Protein AF-A0A1T4ZEH7-F1 (afdb_monomer_lite)

Structure (mmCIF, N/CA/C/O backbone):
data_AF-A0A1T4ZEH7-F1
#
_entry.id   AF-A0A1T4ZEH7-F1
#
loop_
_atom_site.group_PDB
_atom_site.id
_atom_site.type_symbol
_atom_site.label_atom_id
_atom_site.label_alt_id
_atom_site.label_comp_id
_atom_site.label_asym_id
_atom_site.label_entity_id
_atom_site.label_seq_id
_atom_site.pdbx_PDB_ins_code
_atom_site.Cartn_x
_atom_site.Cartn_y
_atom_site.Cartn_z
_atom_site.occupancy
_atom_site.B_iso_or_equiv
_atom_site.auth_seq_id
_atom_site.auth_comp_id
_atom_site.auth_asym_id
_atom_site.auth_atom_id
_atom_site.pdbx_PDB_model_num
ATOM 1 N N . MET A 1 1 ? -5.061 2.176 12.930 1.00 71.94 1 MET A N 1
ATOM 2 C CA . MET A 1 1 ? -4.496 1.421 11.793 1.00 71.94 1 MET A CA 1
ATOM 3 C C . MET A 1 1 ? -4.812 -0.076 11.834 1.00 71.94 1 MET A C 1
ATOM 5 O O . MET A 1 1 ? -4.786 -0.666 12.905 1.00 71.94 1 MET A O 1
ATOM 9 N N . ASN A 1 2 ? -5.135 -0.679 10.682 1.00 88.06 2 ASN A N 1
ATOM 10 C CA . ASN A 1 2 ? -5.323 -2.129 10.515 1.00 88.06 2 ASN A CA 1
ATOM 11 C C . ASN A 1 2 ? -4.016 -2.761 10.004 1.00 88.06 2 ASN A C 1
ATOM 13 O O . ASN A 1 2 ? -3.520 -2.357 8.951 1.00 88.06 2 ASN A O 1
ATOM 17 N N . ASP A 1 3 ? -3.490 -3.759 10.717 1.00 91.38 3 ASP A N 1
ATOM 18 C CA . ASP A 1 3 ? -2.182 -4.367 10.432 1.00 91.38 3 ASP A CA 1
ATOM 19 C C . ASP A 1 3 ? -2.057 -4.900 9.000 1.00 91.38 3 ASP A C 1
ATOM 21 O O . ASP A 1 3 ? -1.031 -4.700 8.354 1.00 91.38 3 ASP A O 1
ATOM 25 N N . ALA A 1 4 ? -3.104 -5.527 8.455 1.00 93.81 4 ALA A N 1
ATOM 26 C CA . ALA A 1 4 ? -3.063 -6.081 7.102 1.00 93.81 4 ALA A CA 1
ATOM 27 C C . ALA A 1 4 ? -2.939 -4.985 6.028 1.00 93.81 4 ALA A C 1
ATOM 29 O O . ALA A 1 4 ? -2.212 -5.151 5.047 1.00 93.81 4 ALA A O 1
ATOM 30 N N . TYR A 1 5 ? -3.609 -3.849 6.233 1.00 96.00 5 TYR A N 1
ATOM 31 C CA . TYR A 1 5 ? -3.549 -2.705 5.321 1.00 96.00 5 TYR A CA 1
ATOM 32 C C . TYR A 1 5 ? -2.226 -1.949 5.448 1.00 96.00 5 TYR A C 1
ATOM 34 O O . TYR A 1 5 ? -1.680 -1.512 4.435 1.00 96.00 5 TYR A O 1
ATOM 42 N N . LEU A 1 6 ? -1.668 -1.848 6.659 1.00 95.44 6 LEU A N 1
ATOM 43 C CA . LEU A 1 6 ? -0.346 -1.257 6.864 1.00 95.44 6 LEU A CA 1
ATOM 44 C C . LEU A 1 6 ? 0.739 -2.104 6.186 1.00 95.44 6 LEU A C 1
ATOM 46 O O . LEU A 1 6 ? 1.597 -1.566 5.491 1.00 95.44 6 LEU A O 1
ATOM 50 N N . GLN A 1 7 ? 0.674 -3.431 6.312 1.00 96.62 7 GLN A N 1
ATOM 51 C CA . GLN A 1 7 ? 1.608 -4.328 5.624 1.00 96.62 7 GLN A CA 1
ATOM 52 C C . GLN A 1 7 ? 1.503 -4.210 4.098 1.00 96.62 7 GLN A C 1
ATOM 54 O O . GLN A 1 7 ? 2.526 -4.162 3.414 1.00 96.62 7 GLN A O 1
ATOM 59 N N . LEU A 1 8 ? 0.284 -4.110 3.554 1.00 96.12 8 LEU A N 1
ATOM 60 C CA . LEU A 1 8 ? 0.077 -3.872 2.124 1.00 96.12 8 LEU A CA 1
ATOM 61 C C . LEU A 1 8 ? 0.680 -2.530 1.684 1.00 96.12 8 LEU A C 1
ATOM 63 O O . LEU A 1 8 ? 1.404 -2.485 0.690 1.00 96.12 8 LEU A O 1
ATOM 67 N N . LEU A 1 9 ? 0.439 -1.460 2.444 1.00 96.81 9 LEU A N 1
ATOM 68 C CA . LEU A 1 9 ? 1.014 -0.141 2.188 1.00 96.81 9 LEU A CA 1
ATOM 69 C C . LEU A 1 9 ? 2.548 -0.193 2.152 1.00 96.81 9 LEU A C 1
ATOM 71 O O . LEU A 1 9 ? 3.151 0.240 1.172 1.00 96.81 9 LEU A O 1
ATOM 75 N N . LEU A 1 10 ? 3.186 -0.766 3.175 1.00 95.44 10 LEU A N 1
ATOM 76 C CA . LEU A 1 10 ? 4.647 -0.872 3.240 1.00 95.44 10 LEU A CA 1
ATOM 77 C C . LEU A 1 10 ? 5.212 -1.722 2.095 1.00 95.44 10 LEU A C 1
ATOM 79 O O . LEU A 1 10 ? 6.244 -1.371 1.521 1.00 95.44 10 LEU A O 1
ATOM 83 N N . LYS A 1 11 ? 4.517 -2.798 1.706 1.00 96.50 11 LYS A N 1
ATOM 84 C CA . LYS A 1 11 ? 4.892 -3.627 0.553 1.00 96.50 11 LYS A CA 1
ATOM 85 C C . LYS A 1 11 ? 4.837 -2.834 -0.758 1.00 96.50 11 LYS A C 1
ATOM 87 O O . LYS A 1 11 ? 5.766 -2.938 -1.555 1.00 96.50 11 LYS A O 1
ATOM 92 N N . ILE A 1 12 ? 3.796 -2.023 -0.966 1.00 95.94 12 ILE A N 1
ATOM 93 C CA . ILE A 1 12 ? 3.659 -1.154 -2.147 1.00 95.94 12 ILE A CA 1
ATOM 94 C C . ILE A 1 12 ? 4.762 -0.090 -2.169 1.00 95.94 12 ILE A C 1
ATOM 96 O O . ILE A 1 12 ? 5.432 0.074 -3.188 1.00 95.94 12 ILE A O 1
ATOM 100 N N . LEU A 1 13 ? 5.006 0.594 -1.047 1.00 95.25 13 LEU A N 1
ATOM 101 C CA . LEU A 1 13 ? 6.055 1.617 -0.945 1.00 95.25 13 LEU A CA 1
ATOM 102 C C . LEU A 1 13 ? 7.449 1.037 -1.213 1.00 95.25 13 LEU A C 1
ATOM 104 O O . LEU A 1 13 ? 8.239 1.636 -1.945 1.00 95.25 13 LEU A O 1
ATOM 108 N N . LYS A 1 14 ? 7.733 -0.154 -0.678 1.00 94.69 14 LYS A N 1
ATOM 109 C CA . LYS A 1 14 ? 8.973 -0.881 -0.955 1.00 94.69 14 LYS A CA 1
ATOM 110 C C . LY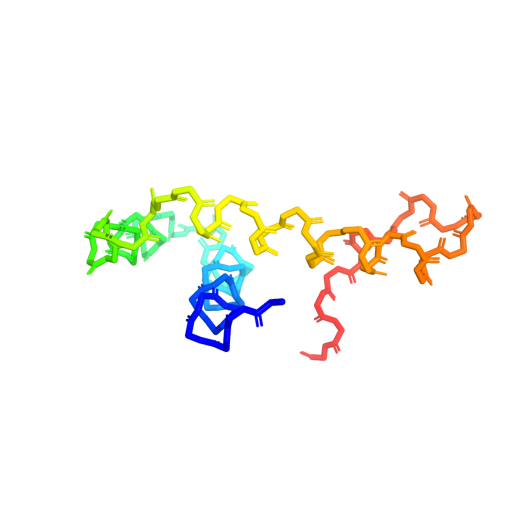S A 1 14 ? 9.094 -1.242 -2.436 1.00 94.69 14 LYS A C 1
ATOM 112 O O . LYS A 1 14 ? 10.133 -0.980 -3.035 1.00 94.69 14 LYS A O 1
ATOM 117 N N . ALA A 1 15 ? 8.032 -1.772 -3.045 1.00 94.56 15 ALA A N 1
ATOM 118 C CA . ALA A 1 15 ? 8.032 -2.117 -4.463 1.00 94.56 15 ALA A CA 1
ATOM 119 C C . ALA A 1 15 ? 8.325 -0.896 -5.348 1.00 94.56 15 ALA A C 1
ATOM 121 O O . ALA A 1 15 ? 9.135 -1.003 -6.265 1.00 94.56 15 ALA A O 1
ATOM 122 N N . ILE A 1 16 ? 7.742 0.268 -5.041 1.00 94.38 16 ILE A N 1
ATOM 123 C CA . ILE A 1 16 ? 8.029 1.533 -5.739 1.00 94.38 16 ILE A CA 1
ATOM 124 C C . ILE A 1 16 ? 9.503 1.931 -5.581 1.00 94.38 16 ILE A C 1
ATOM 126 O O . ILE A 1 16 ? 10.141 2.341 -6.550 1.00 94.38 16 ILE A O 1
ATOM 130 N N . ALA A 1 17 ? 10.058 1.812 -4.372 1.00 92.12 17 ALA A N 1
ATOM 131 C CA . ALA A 1 17 ? 11.437 2.200 -4.091 1.00 92.12 17 ALA A CA 1
ATOM 132 C C . ALA A 1 17 ? 12.474 1.298 -4.784 1.00 92.12 17 ALA A C 1
ATOM 134 O O . ALA A 1 17 ? 13.488 1.812 -5.264 1.00 92.12 17 ALA A O 1
ATOM 135 N N . GLU A 1 18 ? 12.219 -0.013 -4.835 1.00 93.81 18 GLU A N 1
ATOM 136 C CA . GLU A 1 18 ? 13.120 -1.027 -5.402 1.00 93.81 18 GLU A CA 1
ATOM 137 C C . GLU A 1 18 ? 12.969 -1.191 -6.922 1.00 93.81 18 GLU A C 1
ATOM 139 O O . GLU A 1 18 ? 13.928 -1.561 -7.591 1.00 93.81 18 GLU A O 1
ATOM 144 N N 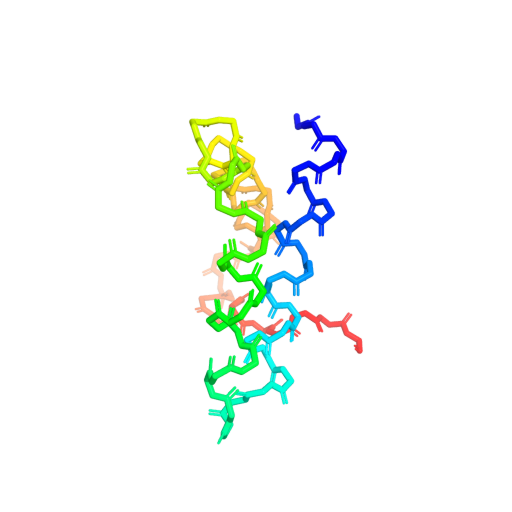. ASN A 1 19 ? 11.796 -0.889 -7.490 1.00 93.69 19 ASN A N 1
ATOM 145 C CA . ASN A 1 19 ? 11.492 -1.117 -8.908 1.00 93.69 19 ASN A CA 1
ATOM 146 C C . ASN A 1 19 ? 11.324 0.194 -9.689 1.00 93.69 19 ASN A C 1
ATOM 148 O O . ASN A 1 19 ? 10.425 0.312 -10.522 1.00 93.69 19 ASN A O 1
ATOM 152 N N . ARG A 1 20 ? 12.189 1.189 -9.447 1.00 88.31 20 ARG A N 1
ATOM 153 C CA . ARG A 1 20 ? 12.105 2.498 -10.130 1.00 88.31 20 ARG A CA 1
ATOM 154 C C . ARG A 1 20 ? 12.169 2.391 -11.654 1.00 88.31 20 ARG A C 1
ATOM 156 O O . ARG A 1 20 ? 11.470 3.130 -12.336 1.00 88.31 20 ARG A O 1
ATOM 163 N N . ASP A 1 21 ? 12.953 1.441 -12.160 1.00 92.31 21 ASP A N 1
ATOM 164 C CA . ASP A 1 21 ? 13.100 1.165 -13.595 1.00 92.31 21 ASP A CA 1
ATOM 165 C C . ASP A 1 21 ? 12.137 0.069 -14.096 1.00 92.31 21 ASP A C 1
ATOM 167 O O . ASP A 1 21 ? 12.146 -0.280 -15.274 1.00 92.31 21 ASP A O 1
ATOM 171 N N . ASN A 1 22 ? 11.301 -0.492 -13.212 1.00 92.06 22 ASN A N 1
ATOM 172 C CA . ASN A 1 22 ? 10.350 -1.560 -13.524 1.00 92.06 22 ASN A CA 1
ATOM 173 C C . ASN A 1 22 ? 8.966 -1.297 -12.890 1.00 92.06 22 ASN A C 1
ATOM 175 O O . ASN A 1 22 ? 8.540 -2.008 -11.972 1.00 92.06 22 ASN A O 1
ATOM 179 N N . PRO A 1 23 ? 8.222 -0.294 -13.387 1.00 90.88 23 PRO A N 1
ATOM 180 C CA . PRO A 1 23 ? 6.910 0.057 -12.843 1.00 90.88 23 PRO A CA 1
ATOM 181 C C . PRO A 1 23 ? 5.882 -1.082 -12.960 1.00 90.88 23 PRO A C 1
ATOM 183 O O . PRO A 1 23 ? 4.940 -1.147 -12.173 1.00 90.88 23 PRO A O 1
ATOM 186 N N . GLU A 1 24 ? 6.079 -2.031 -13.879 1.00 95.25 24 GLU A N 1
ATOM 187 C CA . GLU A 1 24 ? 5.194 -3.185 -14.069 1.00 95.25 24 GLU A CA 1
ATOM 188 C C . GLU A 1 24 ? 5.166 -4.123 -12.849 1.00 95.25 24 GLU A C 1
ATOM 190 O O . GLU A 1 24 ? 4.148 -4.761 -12.570 1.00 95.25 24 GLU A O 1
ATOM 195 N N . ALA A 1 25 ? 6.253 -4.186 -12.072 1.00 92.31 25 ALA A N 1
ATOM 196 C CA . ALA A 1 25 ? 6.264 -4.904 -10.796 1.00 92.31 25 ALA A CA 1
ATOM 197 C C . ALA A 1 25 ? 5.326 -4.256 -9.762 1.00 92.31 25 ALA A C 1
ATOM 199 O O . ALA A 1 25 ? 4.662 -4.959 -9.001 1.00 92.31 25 ALA A O 1
ATOM 200 N N . VAL A 1 26 ? 5.229 -2.922 -9.763 1.00 94.88 26 VAL A N 1
ATOM 201 C CA . VAL A 1 26 ? 4.306 -2.181 -8.893 1.00 94.88 26 VAL A CA 1
ATOM 202 C C . VAL A 1 26 ? 2.868 -2.375 -9.364 1.00 94.88 26 VAL A C 1
ATOM 204 O O . VAL A 1 26 ? 1.994 -2.650 -8.547 1.00 94.88 26 VAL A O 1
ATOM 207 N N . TYR A 1 27 ? 2.613 -2.290 -10.671 1.00 95.50 27 TYR A N 1
ATOM 208 C CA . TYR A 1 27 ? 1.263 -2.456 -11.215 1.00 95.50 27 TYR A CA 1
ATOM 209 C C . TYR A 1 27 ? 0.682 -3.841 -10.945 1.00 95.50 27 TYR A C 1
ATOM 211 O O . TYR A 1 27 ? -0.455 -3.926 -10.490 1.00 95.50 27 TYR A O 1
ATOM 219 N N . ARG A 1 28 ? 1.469 -4.910 -11.120 1.00 96.44 28 ARG A N 1
ATOM 220 C CA . ARG A 1 28 ? 1.028 -6.268 -10.761 1.00 96.44 28 ARG A CA 1
ATOM 221 C C . ARG A 1 28 ? 0.672 -6.388 -9.285 1.00 96.44 28 ARG A C 1
ATOM 223 O O . ARG A 1 28 ? -0.366 -6.944 -8.949 1.00 96.44 28 ARG A O 1
ATOM 230 N N . LEU A 1 29 ? 1.483 -5.804 -8.404 1.00 96.50 29 LEU A N 1
ATOM 231 C CA . LEU A 1 29 ? 1.199 -5.812 -6.972 1.00 96.50 29 LEU A CA 1
ATOM 232 C C . LEU A 1 29 ? -0.116 -5.088 -6.633 1.00 96.50 29 LEU A C 1
ATOM 234 O O . LEU A 1 29 ? -0.853 -5.541 -5.756 1.00 96.50 29 LEU A O 1
ATOM 238 N N . LEU A 1 30 ? -0.407 -3.975 -7.313 1.00 96.69 30 LEU A N 1
ATOM 239 C CA . LEU A 1 30 ? -1.668 -3.248 -7.152 1.00 96.69 30 LEU A CA 1
ATOM 240 C C . LEU A 1 30 ? -2.857 -4.054 -7.685 1.00 96.69 30 LEU A C 1
ATOM 242 O O . LEU A 1 30 ? -3.888 -4.113 -7.022 1.00 96.69 30 LEU A O 1
ATOM 246 N N . GLU A 1 31 ? -2.712 -4.699 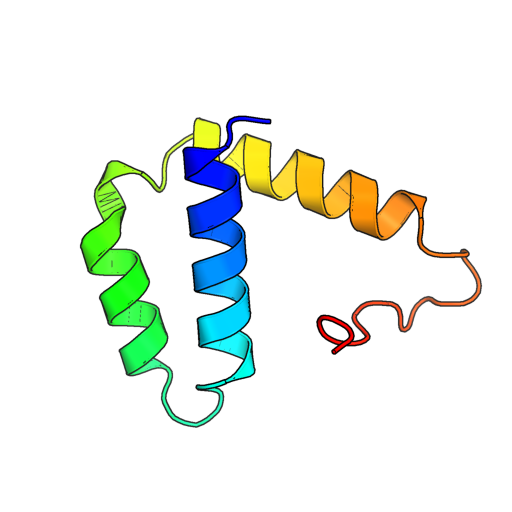-8.842 1.00 97.62 31 GLU A N 1
ATOM 247 C CA . GLU A 1 31 ? -3.757 -5.529 -9.449 1.00 97.62 31 GLU A CA 1
ATOM 248 C C . GLU A 1 31 ? -4.120 -6.731 -8.560 1.00 97.62 31 GLU A C 1
ATOM 250 O O . GLU A 1 31 ? -5.297 -6.945 -8.261 1.00 97.62 31 GLU A O 1
ATOM 255 N N . GLU A 1 32 ? -3.112 -7.445 -8.046 1.00 97.19 32 GLU A N 1
ATOM 256 C CA . GLU A 1 32 ? -3.266 -8.598 -7.143 1.00 97.19 32 GLU A CA 1
ATOM 257 C C . GLU A 1 32 ? -3.961 -8.265 -5.814 1.00 97.19 32 GLU A C 1
ATOM 259 O O . GLU A 1 32 ? -4.475 -9.164 -5.153 1.00 97.19 32 GLU A O 1
ATOM 264 N N . ASN A 1 33 ? -3.940 -6.997 -5.394 1.00 96.69 33 ASN A N 1
ATOM 265 C CA . ASN A 1 33 ? -4.516 -6.538 -4.125 1.00 96.69 33 ASN A CA 1
ATOM 266 C C . ASN A 1 33 ? -5.622 -5.497 -4.343 1.00 96.69 33 ASN A C 1
ATOM 268 O O . ASN A 1 33 ? -5.936 -4.733 -3.430 1.00 96.69 33 ASN A O 1
ATOM 272 N N . SER A 1 34 ? -6.188 -5.444 -5.552 1.00 96.88 34 SER A N 1
ATOM 273 C CA . SER A 1 34 ? -7.198 -4.459 -5.951 1.00 96.88 34 SER A CA 1
ATOM 274 C C . SER A 1 34 ? -8.453 -4.495 -5.075 1.00 96.88 34 SER A C 1
ATOM 276 O O . SER A 1 34 ? -9.050 -3.450 -4.824 1.00 96.88 34 SER A O 1
ATOM 278 N N . ASP A 1 35 ? -8.800 -5.662 -4.531 1.00 96.88 35 ASP A N 1
ATOM 279 C CA . ASP A 1 35 ? -9.881 -5.866 -3.560 1.00 96.88 35 ASP A CA 1
ATOM 280 C C . ASP A 1 35 ? -9.666 -5.104 -2.244 1.00 96.88 35 ASP A C 1
ATOM 282 O O . ASP A 1 35 ? -10.632 -4.741 -1.577 1.00 96.88 35 ASP A O 1
ATOM 286 N N . LYS A 1 36 ? -8.406 -4.838 -1.890 1.00 95.56 36 LYS A N 1
ATOM 287 C CA . LYS A 1 36 ? -7.997 -4.137 -0.666 1.00 95.56 36 LYS A CA 1
ATOM 288 C C . LYS A 1 36 ? -7.640 -2.680 -0.909 1.00 95.56 36 LYS A C 1
ATOM 290 O O . LYS A 1 36 ? -7.297 -1.993 0.045 1.00 95.56 36 LYS A O 1
ATOM 295 N N . LEU A 1 37 ? -7.700 -2.176 -2.142 1.00 96.06 37 LEU A N 1
ATOM 296 C CA . LEU A 1 37 ? -7.485 -0.755 -2.448 1.00 96.06 37 LEU A CA 1
ATOM 297 C C . LEU A 1 37 ? -8.770 0.050 -2.203 1.00 96.06 37 LEU A C 1
ATOM 299 O O . LEU A 1 37 ? -9.292 0.730 -3.085 1.00 96.06 37 LEU A O 1
ATOM 303 N N . ASP A 1 38 ? -9.293 -0.059 -0.987 1.00 96.00 38 ASP A N 1
ATOM 304 C CA . ASP A 1 38 ? -10.578 0.489 -0.567 1.00 96.00 38 ASP A CA 1
ATOM 305 C C . ASP A 1 38 ? -10.417 1.697 0.379 1.00 96.00 38 ASP A C 1
ATOM 307 O O . ASP A 1 38 ? -9.333 2.253 0.581 1.00 96.00 38 ASP A O 1
ATOM 311 N N . GLN A 1 39 ? -11.521 2.125 0.992 1.00 96.75 39 GLN A N 1
ATOM 312 C CA . GLN A 1 39 ? -11.512 3.237 1.940 1.00 96.75 39 GLN A CA 1
ATOM 313 C C . GLN A 1 39 ? -10.624 2.977 3.170 1.00 96.75 39 GLN A C 1
ATOM 315 O O . GLN A 1 39 ? -10.005 3.912 3.683 1.00 96.75 39 GLN A O 1
ATOM 320 N N . THR A 1 40 ? -10.517 1.735 3.642 1.00 96.12 40 THR A N 1
ATOM 321 C CA . THR A 1 40 ? -9.642 1.369 4.764 1.00 96.12 40 THR A CA 1
ATOM 322 C C . THR A 1 40 ? -8.170 1.510 4.384 1.00 96.12 40 THR A C 1
ATOM 324 O O . THR A 1 40 ? -7.369 1.965 5.208 1.00 96.12 40 THR A O 1
ATOM 327 N N . PHE A 1 41 ? -7.808 1.227 3.131 1.00 96.25 41 PHE A N 1
ATOM 328 C CA . PHE A 1 41 ? -6.462 1.492 2.620 1.00 96.25 41 PHE A CA 1
ATOM 329 C C . PHE A 1 41 ? -6.135 2.982 2.592 1.00 96.25 41 PHE A C 1
ATOM 331 O O . PHE A 1 41 ? -5.073 3.386 3.067 1.00 96.25 41 PHE A O 1
ATOM 338 N N . ILE A 1 42 ? -7.066 3.814 2.117 1.00 95.56 42 ILE A N 1
ATOM 339 C CA . ILE A 1 42 ? -6.888 5.274 2.089 1.00 95.56 42 ILE A CA 1
ATOM 340 C C . ILE A 1 42 ? -6.673 5.823 3.504 1.00 95.56 42 ILE A C 1
ATOM 342 O O . ILE A 1 42 ? -5.756 6.614 3.723 1.00 95.56 42 ILE A O 1
ATOM 346 N N . LEU A 1 43 ? -7.481 5.387 4.475 1.00 95.94 43 LEU A N 1
ATOM 347 C CA . LEU A 1 43 ? -7.336 5.806 5.873 1.00 95.94 43 LEU A CA 1
ATOM 348 C C . LEU A 1 43 ? -5.988 5.372 6.455 1.00 95.94 43 LEU A C 1
ATOM 350 O O . LEU A 1 43 ? -5.321 6.167 7.109 1.00 95.94 43 LEU A O 1
ATOM 354 N N . THR A 1 44 ? -5.555 4.148 6.153 1.00 95.56 44 THR A N 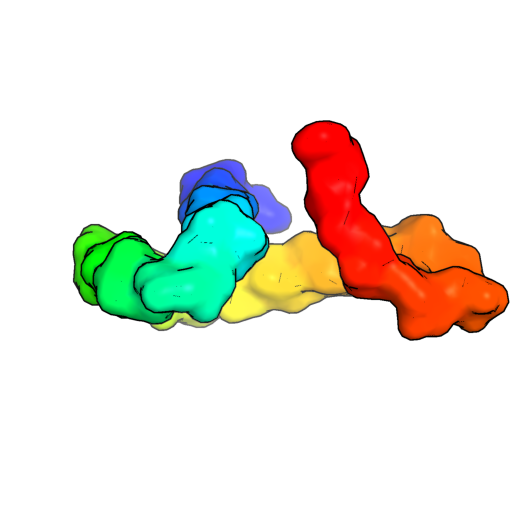1
ATOM 355 C CA . THR A 1 44 ? -4.254 3.627 6.592 1.00 95.56 44 THR A CA 1
ATOM 356 C C . THR A 1 44 ? -3.095 4.447 6.025 1.00 95.56 44 THR A C 1
ATOM 358 O O . THR A 1 44 ? -2.198 4.832 6.771 1.00 95.56 44 THR A O 1
ATOM 361 N N . LEU A 1 45 ? -3.135 4.784 4.730 1.00 94.69 45 LEU A N 1
ATOM 362 C CA . LEU A 1 45 ? -2.146 5.657 4.093 1.00 94.69 45 LEU A CA 1
ATOM 363 C C . LEU A 1 45 ? -2.099 7.042 4.751 1.00 94.69 45 LEU A C 1
ATOM 365 O O . LEU A 1 45 ? -1.016 7.568 4.995 1.00 94.69 45 LEU A O 1
ATOM 369 N N . GLN A 1 46 ? -3.259 7.633 5.046 1.00 93.50 46 GLN A N 1
ATOM 370 C CA . GLN A 1 46 ? -3.343 8.949 5.681 1.00 93.50 46 GLN A CA 1
ATOM 371 C C . GLN A 1 46 ? -2.835 8.944 7.124 1.00 93.50 46 GLN A C 1
ATOM 373 O O . GLN A 1 46 ? -2.138 9.881 7.510 1.00 93.50 46 GLN A O 1
ATOM 378 N N . GLU A 1 47 ? -3.191 7.933 7.921 1.00 92.81 47 GLU A N 1
ATOM 379 C CA . GLU A 1 47 ? -2.694 7.773 9.294 1.00 92.81 47 GLU A CA 1
ATOM 380 C C . GLU A 1 47 ? -1.173 7.600 9.293 1.00 92.81 47 GLU A C 1
ATOM 382 O O . GLU A 1 47 ? -0.478 8.391 9.926 1.00 92.81 47 GLU A O 1
ATOM 387 N N . TRP A 1 48 ? -0.653 6.662 8.493 1.00 93.31 48 TRP A N 1
ATOM 388 C CA . TRP A 1 48 ? 0.786 6.429 8.375 1.00 93.31 48 TRP A CA 1
ATOM 389 C C . TRP A 1 48 ? 1.535 7.693 7.936 1.00 93.31 48 TRP A C 1
ATOM 391 O O . TRP A 1 48 ? 2.512 8.083 8.567 1.00 93.31 48 TRP A O 1
ATOM 401 N N . ALA A 1 49 ? 1.059 8.386 6.896 1.00 90.38 49 ALA A N 1
ATOM 402 C CA . ALA A 1 49 ? 1.707 9.604 6.415 1.00 90.38 49 ALA A CA 1
ATOM 403 C C . ALA A 1 49 ? 1.707 10.717 7.473 1.00 90.38 49 ALA A C 1
ATOM 405 O O . ALA A 1 49 ? 2.702 11.424 7.608 1.00 90.38 49 ALA A O 1
ATOM 406 N N . LYS A 1 50 ? 0.620 10.873 8.240 1.00 89.25 50 LYS A N 1
ATOM 407 C CA . LYS A 1 50 ? 0.567 11.841 9.345 1.00 89.25 50 LYS A CA 1
ATOM 408 C C . LYS A 1 50 ? 1.581 11.510 10.429 1.00 89.25 50 LYS A C 1
ATOM 410 O O . LYS A 1 50 ? 2.247 12.429 10.882 1.00 89.25 50 LYS A O 1
ATOM 415 N N . GLU A 1 51 ? 1.717 10.245 10.814 1.00 88.31 51 GLU A N 1
ATOM 416 C CA . GLU A 1 51 ? 2.715 9.815 11.801 1.00 88.31 51 GLU A CA 1
ATOM 417 C C . GLU A 1 51 ? 4.138 10.106 11.305 1.00 88.31 51 GLU A C 1
ATOM 419 O O . GLU A 1 51 ? 4.902 10.779 11.991 1.00 88.31 51 GLU A O 1
ATOM 424 N N . GLN A 1 52 ? 4.467 9.721 10.065 1.00 85.12 52 GLN A N 1
ATOM 425 C CA . GLN A 1 52 ? 5.799 9.971 9.497 1.00 85.12 52 GLN A CA 1
ATOM 426 C C . GLN A 1 52 ? 6.125 11.465 9.347 1.00 85.12 52 GLN A C 1
ATOM 428 O O . GLN A 1 52 ? 7.284 11.859 9.449 1.00 85.12 52 GLN A O 1
ATOM 433 N N . LEU A 1 53 ? 5.117 12.298 9.069 1.00 76.50 53 LEU A N 1
ATOM 434 C CA . LEU A 1 53 ? 5.288 13.741 8.891 1.00 76.50 53 LEU A CA 1
ATOM 435 C C . LEU A 1 53 ? 5.225 14.525 10.207 1.00 76.50 53 LEU A C 1
ATOM 437 O O . LEU A 1 53 ? 5.796 15.606 10.273 1.00 76.50 53 LEU A O 1
ATOM 441 N N . GLN A 1 54 ? 4.551 14.019 11.243 1.00 70.25 54 GLN A N 1
ATOM 442 C CA . GLN A 1 54 ? 4.571 14.620 12.583 1.00 70.25 54 GLN A CA 1
ATOM 443 C C . GLN A 1 54 ? 5.900 14.366 13.296 1.00 70.25 54 GLN A C 1
ATOM 445 O O . GLN A 1 54 ? 6.370 15.245 14.013 1.00 70.25 54 GLN A O 1
ATOM 450 N N . ASP A 1 55 ? 6.529 13.217 13.045 1.00 59.19 55 ASP A N 1
ATOM 451 C CA . ASP A 1 55 ? 7.893 12.924 13.502 1.00 59.19 55 ASP A CA 1
ATOM 452 C C . ASP A 1 55 ? 8.978 13.599 12.6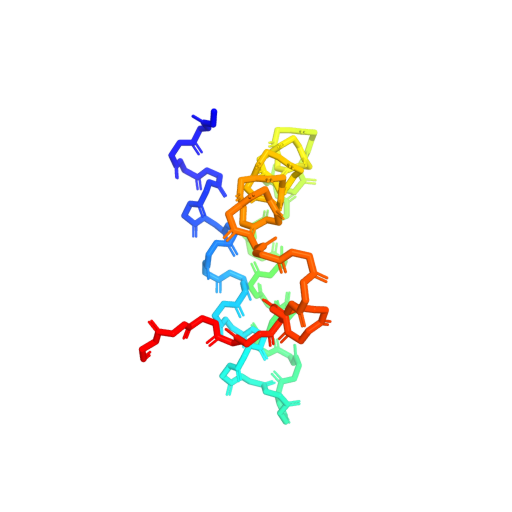37 1.00 59.19 55 ASP A C 1
ATOM 454 O O . ASP A 1 55 ? 10.167 13.556 12.970 1.00 59.19 55 ASP A O 1
ATOM 458 N N . ALA A 1 56 ? 8.602 14.251 11.531 1.00 55.28 56 ALA A N 1
ATOM 459 C CA . ALA A 1 56 ? 9.525 15.027 10.715 1.00 55.28 56 ALA A CA 1
ATOM 460 C C . ALA A 1 56 ? 9.675 16.447 11.284 1.00 55.28 56 ALA A C 1
ATOM 462 O O . ALA A 1 56 ? 8.778 17.281 11.181 1.00 55.28 56 ALA A O 1
ATOM 463 N N . ASP A 1 57 ? 10.846 16.726 11.861 1.00 54.44 57 ASP A N 1
ATOM 464 C CA . ASP A 1 57 ? 11.292 18.069 12.251 1.00 54.44 57 ASP A CA 1
ATOM 465 C C . ASP A 1 57 ? 11.018 19.071 11.099 1.00 54.44 57 ASP A C 1
ATOM 467 O O . ASP A 1 57 ? 11.395 18.774 9.958 1.00 54.44 57 ASP A O 1
ATOM 471 N N . PRO A 1 58 ? 10.365 20.232 11.320 1.00 54.72 58 PRO A N 1
ATOM 472 C CA . PRO A 1 58 ? 9.973 21.159 10.247 1.00 54.72 58 PRO A CA 1
ATOM 473 C C . PRO A 1 58 ? 11.143 21.689 9.399 1.00 54.72 58 PRO A C 1
ATOM 475 O O . PRO A 1 58 ? 10.923 22.128 8.269 1.00 54.72 58 PRO A O 1
ATOM 478 N N . ASP A 1 59 ? 12.381 21.605 9.896 1.00 54.75 59 ASP A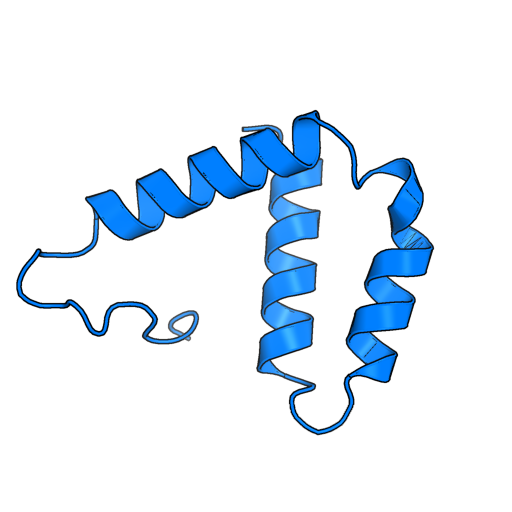 N 1
ATOM 479 C CA . ASP A 1 59 ? 13.602 21.955 9.152 1.00 54.75 59 ASP A CA 1
ATOM 480 C C . ASP A 1 59 ? 14.071 20.833 8.195 1.00 54.75 59 ASP A C 1
ATOM 482 O O . ASP A 1 59 ? 14.905 21.026 7.310 1.00 54.75 59 ASP A O 1
ATOM 486 N N . GLN A 1 60 ? 13.479 19.639 8.301 1.00 51.56 60 GLN A N 1
ATOM 487 C CA . GLN A 1 60 ? 13.684 18.515 7.392 1.00 51.56 60 GLN A CA 1
ATOM 488 C C . GLN A 1 60 ? 12.524 18.361 6.406 1.00 51.56 60 GLN A C 1
ATOM 490 O O . GLN A 1 60 ? 12.031 17.260 6.168 1.00 51.56 60 GLN A O 1
ATOM 495 N N . SER A 1 61 ? 12.195 19.431 5.677 1.00 45.16 61 SER A N 1
ATOM 496 C CA . SER A 1 61 ? 11.386 19.365 4.439 1.00 45.16 61 SER A CA 1
ATOM 497 C C . SER A 1 61 ? 11.941 18.381 3.374 1.00 45.16 61 SER A C 1
ATOM 499 O O . SER A 1 61 ? 11.335 18.152 2.334 1.00 45.16 61 SER A O 1
ATOM 501 N N . ASN A 1 62 ? 13.081 17.739 3.656 1.00 47.50 62 ASN A N 1
ATOM 502 C CA . ASN A 1 62 ? 13.661 16.606 2.938 1.00 47.50 62 ASN A CA 1
ATOM 503 C C . ASN A 1 62 ? 13.234 15.212 3.461 1.00 47.50 62 ASN A C 1
ATOM 505 O O . ASN A 1 62 ? 13.798 14.217 3.011 1.00 47.50 62 ASN A O 1
ATOM 509 N N . CYS A 1 63 ? 12.279 15.090 4.391 1.00 46.56 63 CYS A N 1
ATOM 510 C CA . CYS A 1 63 ? 11.912 13.819 5.042 1.00 46.56 63 CYS A CA 1
ATOM 511 C C . CYS A 1 63 ? 11.111 12.815 4.193 1.00 46.56 63 CYS A C 1
ATOM 513 O O . CYS A 1 63 ? 10.744 11.761 4.699 1.00 46.56 63 CYS A O 1
ATOM 515 N N . ILE A 1 64 ? 11.037 12.988 2.868 1.00 49.44 64 ILE A N 1
ATOM 516 C CA . ILE A 1 64 ? 11.033 11.820 1.960 1.00 49.44 64 ILE A CA 1
ATOM 517 C C . ILE A 1 64 ? 12.470 11.259 1.854 1.00 49.44 64 ILE A C 1
ATOM 519 O O . ILE A 1 64 ? 12.937 10.839 0.794 1.00 49.44 64 ILE A O 1
ATOM 523 N N . LYS A 1 65 ? 13.224 11.241 2.961 1.00 47.75 65 LYS A N 1
ATOM 524 C CA . LYS A 1 65 ? 14.431 10.429 3.093 1.00 47.75 65 LYS A CA 1
ATOM 525 C C . LYS A 1 65 ? 13.942 9.006 3.281 1.00 47.75 65 LYS A C 1
ATOM 527 O O . LYS A 1 65 ? 13.831 8.531 4.404 1.00 47.75 65 LYS A O 1
ATOM 532 N N . PHE A 1 66 ? 13.574 8.422 2.137 1.00 50.09 66 PHE A N 1
ATOM 533 C CA . PHE A 1 66 ? 13.637 7.008 1.806 1.00 50.09 66 PHE A CA 1
ATOM 534 C C . PHE A 1 66 ? 13.812 6.149 3.037 1.00 50.09 66 PHE A C 1
ATOM 536 O O . PHE A 1 66 ? 14.944 6.049 3.501 1.00 50.09 66 PHE A O 1
ATOM 543 N N . ILE A 1 67 ? 12.696 5.603 3.540 1.00 48.19 67 ILE A N 1
ATOM 544 C CA . ILE A 1 67 ? 12.620 4.275 4.161 1.00 48.19 67 ILE A CA 1
ATOM 545 C C . ILE A 1 67 ? 14.004 3.881 4.694 1.00 48.19 67 ILE A C 1
ATOM 547 O O . ILE A 1 67 ? 14.749 3.182 4.013 1.00 48.19 67 ILE A O 1
ATOM 551 N N . LYS A 1 68 ? 14.434 4.501 5.803 1.00 45.69 68 LYS A N 1
ATOM 552 C CA . LYS A 1 68 ? 15.798 4.332 6.315 1.00 45.69 68 LYS A CA 1
ATOM 553 C C . LYS A 1 68 ? 15.955 2.882 6.782 1.00 45.69 68 LYS A C 1
ATOM 555 O O . LYS A 1 68 ? 15.615 2.581 7.922 1.00 45.69 68 LYS A O 1
ATOM 560 N N . SER A 1 69 ? 16.454 2.013 5.907 1.00 35.81 69 SER A N 1
ATOM 561 C CA . SER A 1 69 ? 17.554 1.065 6.140 1.00 35.81 69 SER A CA 1
ATOM 562 C C . SER A 1 69 ? 17.821 0.230 4.897 1.00 35.81 69 SER A C 1
ATOM 564 O O . SER A 1 69 ? 16.847 -0.199 4.244 1.00 35.81 69 SER A O 1
#

pLDDT: mean 83.67, std 18.73, range [35.81, 97.62]

Sequence (69 aa):
MNDAYLQLLLKILKAIAENRDNPEAVYRLLEENSDKLDQTFILTLQEWAKEQLQDADPDQSNCIKFIKS

Radius of gyration: 13.22 Å; chains: 1; bounding box: 29×31×28 Å

Secondary structure (DSSP, 8-state):
--HHHHHHHHHHHHHHHH-TT-HHHHHHHHHHTGGG-SHHHHHHHHHHHHHHHHSS-TT-TT----S--

Foldseek 3Di:
DDPVLLVLVVVLLVQCVVQVVPCVSSVVSCVVCVVVPDPVNVVSVVVVVCVQVVPDDPVPPVSVPPPDD